Protein AF-Q4SSV9-F1 (afdb_monomer_lite)

Secondary structure (DSSP, 8-state):
----SSPPP--SS-SS--PPPTTSSTTEEEEEEE--------------S-TTGGGTS------S----EEEEEEEEEEETTEEE--GGGT--

Sequence (92 aa):
CGKPAIPPSIMSRIVNGEQARPHSWPWQVSMQVRSHTNRHTYRNVNIGFLRWLKSVLQVWPASRPEPTFFHTCGGTLIHRNWVLTAAHCFIR

Foldseek 3Di:
DPDFPDAWPDDPDADPHDDTDPRNQVFKDFDKDFPPPPPPPPPVPVDPDDPPVPPPDPPPPPDPPDGDIDTQFMWTCPDPPDTDDDPVSPPD

pLDDT: mean 77.37, std 20.39, range [37.19, 98.31]

Radius of gyration: 22.61 Å; chains: 1; bounding box: 47×49×48 Å

Organism: Tetraodon nigroviridis (NCBI:txid99883)

InterPro domains:
  IPR001254 Serine proteases, trypsin domain [PF00089] (70-90)
  IPR001254 Serine proteases, trypsin domain [PS50240] (14-92)
  IPR009003 Peptidase S1, PA clan [SSF50494] (1-91)
  IPR018114 Serine proteases, trypsin family, histidine active site [PS00134] (84-89)
  IPR050850 Peptidase S1 family, Elastase subfamily [PTHR24257] (65-92)

Structure (mmCIF, N/CA/C/O backbone):
data_AF-Q4SSV9-F1
#
_entry.id   AF-Q4SSV9-F1
#
loop_
_atom_site.group_PDB
_atom_site.id
_atom_site.type_symbol
_atom_site.label_atom_id
_atom_site.label_alt_id
_atom_site.label_comp_id
_atom_site.label_asym_id
_atom_site.label_entity_id
_atom_site.label_seq_id
_atom_site.pdbx_PDB_ins_code
_atom_site.Cartn_x
_atom_site.Cartn_y
_atom_site.Cartn_z
_atom_site.occupancy
_atom_site.B_iso_or_equiv
_atom_site.auth_seq_id
_ato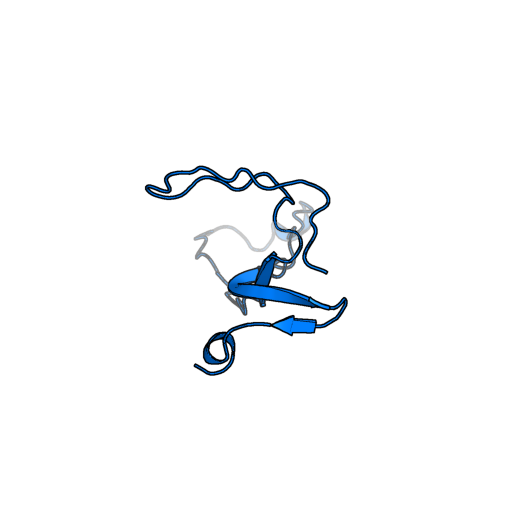m_site.auth_comp_id
_atom_site.auth_asym_id
_atom_site.auth_atom_id
_atom_site.pdbx_PDB_model_num
ATOM 1 N N . CYS A 1 1 ? -1.267 -8.920 -16.267 1.00 90.44 1 CYS A N 1
ATOM 2 C CA . CYS A 1 1 ? -0.866 -8.101 -15.095 1.00 90.44 1 CYS A CA 1
ATOM 3 C C . CYS A 1 1 ? 0.636 -7.788 -15.195 1.00 90.44 1 CYS A C 1
ATOM 5 O O . CYS A 1 1 ? 1.249 -8.206 -16.171 1.00 90.44 1 CYS A O 1
ATOM 7 N N . GLY A 1 2 ? 1.216 -7.020 -14.264 1.00 94.38 2 GLY A N 1
ATOM 8 C CA . GLY A 1 2 ? 2.679 -6.855 -14.147 1.00 94.38 2 GLY A CA 1
ATOM 9 C C . GLY A 1 2 ? 3.382 -5.978 -15.195 1.00 94.38 2 GLY A C 1
ATOM 10 O O . GLY A 1 2 ? 4.605 -5.965 -15.243 1.00 94.38 2 GLY A O 1
ATOM 11 N N . LYS A 1 3 ? 2.642 -5.243 -16.034 1.00 96.25 3 LYS A N 1
ATOM 12 C CA . LYS A 1 3 ? 3.206 -4.288 -17.003 1.00 96.25 3 LYS A CA 1
ATOM 13 C C . LYS A 1 3 ? 2.729 -2.876 -16.656 1.00 96.25 3 LYS A C 1
ATOM 15 O O . LYS A 1 3 ? 1.538 -2.611 -16.829 1.00 96.25 3 LYS A O 1
ATOM 20 N N . PRO A 1 4 ? 3.592 -1.997 -16.122 1.00 95.50 4 PRO A N 1
ATOM 21 C CA . PRO A 1 4 ? 3.192 -0.643 -15.774 1.00 95.50 4 PRO A CA 1
ATOM 22 C C . PRO A 1 4 ? 3.109 0.241 -17.025 1.00 95.50 4 PRO A C 1
ATOM 24 O O . PRO A 1 4 ? 3.878 0.066 -17.966 1.00 95.50 4 PRO A O 1
ATOM 27 N N . ALA A 1 5 ? 2.188 1.209 -17.028 1.00 95.81 5 ALA A N 1
ATOM 28 C CA . ALA A 1 5 ? 2.094 2.199 -18.106 1.00 95.81 5 ALA A CA 1
ATOM 29 C C . ALA A 1 5 ? 3.304 3.152 -18.120 1.00 95.81 5 ALA A C 1
ATOM 31 O O . ALA A 1 5 ? 3.705 3.637 -19.173 1.00 95.81 5 ALA A O 1
ATOM 32 N N . ILE A 1 6 ? 3.897 3.396 -16.947 1.00 96.50 6 ILE A N 1
ATOM 33 C CA . ILE A 1 6 ? 5.110 4.195 -16.775 1.00 96.50 6 ILE A CA 1
ATOM 34 C C . ILE A 1 6 ? 6.210 3.256 -16.263 1.00 96.50 6 ILE A C 1
ATOM 36 O O . ILE A 1 6 ? 6.045 2.679 -15.190 1.00 96.50 6 ILE A O 1
ATOM 40 N N . PRO A 1 7 ? 7.325 3.071 -16.986 1.00 94.19 7 PRO A N 1
ATOM 41 C CA . PRO A 1 7 ? 8.380 2.164 -16.545 1.00 94.19 7 PRO A CA 1
ATOM 42 C C . PRO A 1 7 ? 9.146 2.737 -15.335 1.00 94.19 7 PRO A C 1
ATOM 44 O O . PRO A 1 7 ? 9.428 3.944 -15.307 1.00 94.19 7 PRO A O 1
ATOM 47 N N . PRO A 1 8 ? 9.512 1.904 -14.341 1.00 90.75 8 PRO A N 1
ATOM 48 C CA . PRO A 1 8 ? 10.321 2.343 -13.208 1.00 90.75 8 PRO A CA 1
ATOM 49 C C . PRO A 1 8 ? 11.737 2.713 -13.654 1.00 90.75 8 PRO A C 1
ATOM 51 O O . PRO A 1 8 ? 12.253 2.190 -14.642 1.00 90.75 8 PRO A O 1
ATOM 54 N N . SER A 1 9 ? 12.373 3.622 -12.919 1.00 85.69 9 SER A N 1
ATOM 55 C CA . SER A 1 9 ? 13.826 3.753 -12.962 1.00 85.69 9 SER A CA 1
ATOM 56 C C . SER A 1 9 ? 14.406 2.515 -12.277 1.00 85.69 9 SER A C 1
ATOM 58 O O . SER A 1 9 ? 14.077 2.213 -11.134 1.00 85.69 9 SER A O 1
ATOM 60 N N . ILE A 1 10 ? 15.174 1.717 -13.015 1.00 80.94 10 ILE A N 1
ATOM 61 C CA . ILE A 1 10 ? 15.873 0.555 -12.463 1.00 80.94 10 ILE A CA 1
ATOM 62 C C . ILE A 1 10 ? 17.353 0.908 -12.484 1.00 80.94 10 ILE A C 1
ATOM 64 O O . ILE A 1 10 ? 18.009 0.795 -13.518 1.00 80.94 10 ILE A O 1
ATOM 68 N N . MET A 1 11 ? 17.874 1.388 -11.355 1.00 71.94 11 MET A N 1
ATOM 69 C CA . MET A 1 11 ? 19.315 1.557 -11.190 1.00 71.94 11 MET A CA 1
ATOM 70 C C . MET A 1 11 ? 19.988 0.193 -11.004 1.00 71.94 11 MET A C 1
ATOM 72 O O . MET A 1 11 ? 19.472 -0.687 -10.318 1.00 71.94 11 MET A O 1
ATOM 76 N N . SER A 1 12 ? 21.176 0.021 -11.5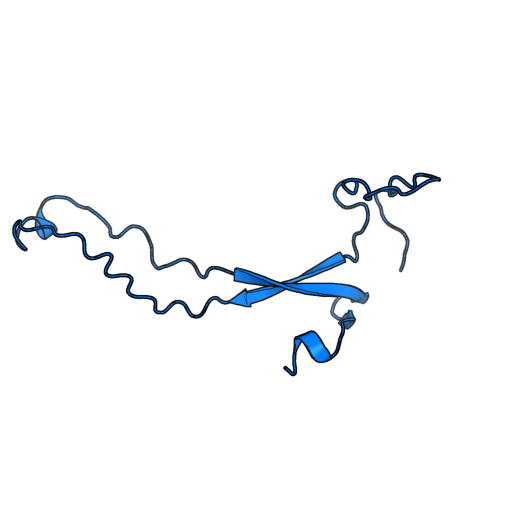83 1.00 67.75 12 SER A N 1
ATOM 77 C CA . SER A 1 12 ? 21.968 -1.212 -11.475 1.00 67.75 12 SER A CA 1
ATOM 78 C C . SER A 1 12 ? 22.634 -1.407 -10.105 1.00 67.75 12 SER A C 1
ATOM 80 O O . SER A 1 12 ? 23.102 -2.503 -9.802 1.00 67.75 12 SER A O 1
ATOM 82 N N . ARG A 1 13 ? 22.683 -0.370 -9.257 1.00 67.44 13 ARG A N 1
ATOM 83 C CA . ARG A 1 13 ? 23.260 -0.416 -7.907 1.00 67.44 13 ARG A CA 1
ATOM 84 C C . ARG A 1 13 ? 22.380 0.372 -6.939 1.00 67.44 13 ARG A C 1
ATOM 86 O O . ARG A 1 13 ? 22.229 1.579 -7.086 1.00 67.44 13 ARG A O 1
ATOM 93 N N . ILE A 1 14 ? 21.824 -0.318 -5.945 1.00 70.00 14 ILE A N 1
ATOM 94 C CA . ILE A 1 14 ? 20.879 0.241 -4.973 1.00 70.00 14 ILE A CA 1
ATOM 95 C C . ILE A 1 14 ? 21.621 0.460 -3.652 1.00 70.00 14 ILE A C 1
ATOM 97 O O . ILE A 1 14 ? 21.817 -0.475 -2.881 1.00 70.00 14 ILE A O 1
ATOM 101 N N . VAL A 1 15 ? 22.050 1.693 -3.390 1.00 78.00 15 VAL A N 1
ATOM 102 C CA . VAL A 1 15 ? 22.512 2.122 -2.060 1.00 78.00 15 VAL A CA 1
ATOM 103 C C . VAL A 1 15 ? 21.472 3.104 -1.539 1.00 78.00 15 VAL A C 1
ATOM 105 O O . VAL A 1 15 ? 21.191 4.085 -2.215 1.00 78.00 15 VAL A O 1
ATOM 108 N N . ASN A 1 16 ? 20.860 2.823 -0.385 1.00 83.12 16 ASN A N 1
ATOM 109 C CA . ASN A 1 16 ? 19.794 3.630 0.241 1.00 83.12 16 ASN A CA 1
ATOM 110 C C . ASN A 1 16 ? 18.489 3.812 -0.569 1.00 83.12 16 ASN A C 1
ATOM 112 O O . ASN A 1 16 ? 17.558 4.446 -0.077 1.00 83.12 16 ASN A O 1
ATOM 116 N N . GLY A 1 17 ? 18.383 3.215 -1.761 1.00 82.88 17 GLY A N 1
ATOM 117 C CA . GLY A 1 17 ? 17.210 3.341 -2.628 1.00 82.88 17 GLY A CA 1
ATOM 118 C C . GLY A 1 17 ? 17.124 4.691 -3.346 1.00 82.88 17 GLY A C 1
ATOM 119 O O . GLY A 1 17 ? 17.941 5.584 -3.142 1.00 82.88 17 GLY A O 1
ATOM 120 N N . GLU A 1 18 ? 16.115 4.831 -4.202 1.00 85.81 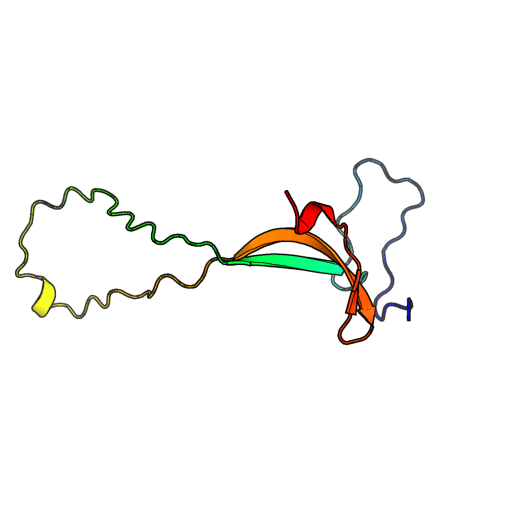18 GLU A N 1
ATOM 121 C CA . GLU A 1 18 ? 15.765 6.090 -4.864 1.00 85.81 18 GLU A CA 1
ATOM 122 C C . GLU A 1 18 ? 14.255 6.334 -4.772 1.00 85.81 18 GLU A C 1
ATOM 124 O O . GLU A 1 18 ? 13.465 5.395 -4.623 1.00 85.81 18 GLU A O 1
ATOM 129 N N . GLN A 1 19 ? 13.836 7.597 -4.863 1.00 89.44 19 GLN A N 1
ATOM 130 C CA . GLN A 1 19 ? 12.417 7.914 -4.967 1.00 89.44 19 GLN A CA 1
ATOM 131 C C . GLN A 1 19 ? 11.864 7.329 -6.270 1.00 89.44 19 GLN A C 1
ATOM 133 O O . GLN A 1 19 ? 12.325 7.660 -7.360 1.00 89.44 19 GLN A O 1
ATOM 138 N N . ALA A 1 20 ? 10.841 6.483 -6.164 1.00 91.19 20 ALA A N 1
ATOM 139 C CA . ALA A 1 20 ? 10.216 5.896 -7.338 1.00 91.19 20 ALA A CA 1
ATOM 140 C C . ALA A 1 20 ? 9.603 6.975 -8.244 1.00 91.19 20 ALA A C 1
ATOM 142 O O . ALA A 1 20 ? 8.917 7.888 -7.771 1.00 91.19 20 ALA A O 1
ATOM 143 N N . ARG A 1 21 ? 9.767 6.813 -9.564 1.00 93.56 21 ARG A N 1
ATOM 144 C CA . ARG A 1 21 ? 9.015 7.599 -10.553 1.00 93.56 21 ARG A CA 1
ATOM 145 C C . ARG A 1 21 ? 7.514 7.492 -10.245 1.00 93.56 21 ARG A C 1
ATOM 147 O O . ARG A 1 21 ? 7.019 6.362 -10.138 1.00 93.56 21 ARG A O 1
ATOM 154 N N . PRO A 1 22 ? 6.773 8.608 -10.121 1.00 95.56 22 PRO A N 1
ATOM 155 C CA . PRO A 1 22 ? 5.344 8.569 -9.829 1.00 95.56 22 PRO A CA 1
ATOM 156 C C . PRO A 1 22 ? 4.590 7.604 -10.751 1.00 95.56 22 PRO A C 1
ATOM 158 O O . PRO A 1 22 ? 4.828 7.570 -11.958 1.00 95.56 22 PRO A O 1
ATOM 161 N N . HIS A 1 23 ? 3.706 6.795 -10.162 1.00 95.62 23 HIS A N 1
ATOM 162 C CA . HIS A 1 23 ? 2.869 5.792 -10.842 1.00 95.62 23 HIS A CA 1
ATOM 163 C C . HIS A 1 23 ? 3.606 4.635 -11.545 1.00 95.62 23 HIS A C 1
ATOM 165 O O . HIS A 1 23 ? 2.950 3.788 -12.151 1.00 95.62 23 HIS A O 1
ATOM 171 N N . SER A 1 24 ? 4.937 4.539 -11.439 1.00 96.12 24 SER A N 1
ATOM 172 C CA . SER A 1 24 ? 5.697 3.446 -12.071 1.00 96.12 24 SER A CA 1
ATOM 173 C C . SER A 1 24 ? 5.476 2.065 -11.440 1.00 96.12 24 SER A C 1
ATOM 175 O O . SER A 1 24 ? 5.730 1.041 -12.071 1.00 96.12 24 SER A O 1
ATOM 177 N N . TRP A 1 25 ? 4.912 2.038 -10.230 1.00 95.94 25 TRP A N 1
ATOM 178 C CA . TRP A 1 25 ? 4.500 0.834 -9.505 1.00 95.94 25 TRP A CA 1
ATOM 179 C C . TRP A 1 25 ? 2.983 0.859 -9.263 1.00 95.94 25 TRP A C 1
ATOM 181 O O . TRP A 1 25 ? 2.538 1.102 -8.142 1.00 95.94 25 TRP A O 1
ATOM 191 N N . PRO A 1 26 ? 2.154 0.639 -10.301 1.00 97.31 26 PRO A N 1
ATOM 192 C CA . PRO A 1 26 ? 0.705 0.841 -10.220 1.00 97.31 26 PRO A CA 1
ATOM 193 C C . PRO A 1 26 ? -0.014 -0.167 -9.315 1.00 97.31 26 PRO A C 1
ATOM 195 O O . PRO A 1 26 ? -1.175 0.029 -8.976 1.00 97.31 26 PRO A O 1
ATOM 198 N N . TRP A 1 27 ? 0.654 -1.253 -8.930 1.00 97.81 27 TRP A N 1
ATOM 199 C CA . TRP A 1 27 ? 0.125 -2.237 -7.989 1.00 97.81 27 TRP A CA 1
ATOM 200 C C . TRP A 1 27 ? 0.437 -1.914 -6.524 1.00 97.81 27 TRP A C 1
ATOM 202 O O . TRP A 1 27 ? -0.056 -2.627 -5.657 1.00 97.81 27 TRP A O 1
ATOM 212 N N . GLN A 1 28 ? 1.229 -0.879 -6.227 1.00 98.06 28 GLN A N 1
ATOM 213 C CA . GLN A 1 28 ? 1.533 -0.494 -4.850 1.00 98.06 28 GLN A CA 1
ATOM 214 C C . GLN A 1 28 ? 0.303 0.127 -4.181 1.00 98.06 28 GLN A C 1
ATOM 216 O O . GLN A 1 28 ? -0.255 1.107 -4.674 1.00 98.06 28 GLN A O 1
ATOM 221 N N . VAL A 1 29 ? -0.091 -0.416 -3.028 1.00 97.75 29 VAL A N 1
ATOM 222 C CA . VAL A 1 29 ? -1.243 0.060 -2.248 1.00 97.75 29 VAL A CA 1
ATOM 223 C C . VAL A 1 29 ? -0.811 0.435 -0.831 1.00 97.75 29 VAL A C 1
ATOM 225 O O . VAL A 1 29 ? 0.049 -0.212 -0.235 1.00 97.75 29 VAL A O 1
ATOM 228 N N . SER A 1 30 ? -1.435 1.480 -0.285 1.00 96.81 30 SER A N 1
ATOM 229 C CA . SER A 1 30 ? -1.292 1.920 1.105 1.00 96.81 30 SER A CA 1
ATOM 230 C C . SER A 1 30 ? -2.552 1.544 1.881 1.00 96.81 30 SER A C 1
ATOM 232 O O . SER A 1 30 ? -3.626 2.076 1.599 1.00 96.81 30 SER A O 1
ATOM 234 N N . MET A 1 31 ? -2.439 0.628 2.845 1.00 95.62 31 MET A N 1
ATOM 235 C CA . MET A 1 31 ? -3.527 0.359 3.782 1.00 95.62 31 MET A CA 1
ATOM 236 C C . MET A 1 31 ? -3.547 1.435 4.853 1.00 95.62 31 MET A C 1
ATOM 238 O O . MET A 1 31 ? -2.517 1.750 5.457 1.00 95.62 31 MET A O 1
ATOM 242 N N . GLN A 1 32 ? -4.731 1.995 5.074 1.00 93.62 32 GLN A N 1
ATOM 243 C CA . GLN A 1 32 ? -4.930 3.069 6.026 1.00 93.62 32 GLN A CA 1
ATOM 244 C C . GLN A 1 32 ? -6.057 2.725 6.986 1.00 93.62 32 GLN A C 1
ATOM 246 O O . GLN A 1 32 ? -7.096 2.201 6.584 1.00 93.62 32 GLN A O 1
ATOM 251 N N . VAL A 1 33 ? -5.859 3.058 8.255 1.00 89.69 33 VAL A N 1
ATOM 252 C CA . VAL A 1 33 ? -6.890 2.934 9.284 1.00 89.69 33 VAL A CA 1
ATOM 253 C C . VAL A 1 33 ? -7.418 4.309 9.641 1.00 89.69 33 VAL A C 1
ATOM 255 O O . VAL A 1 33 ? -6.663 5.284 9.709 1.00 89.69 33 VAL A O 1
ATOM 258 N N . ARG A 1 34 ? -8.726 4.391 9.883 1.00 86.81 34 ARG A N 1
ATOM 259 C CA . ARG A 1 34 ? -9.339 5.615 10.389 1.00 86.81 34 ARG A CA 1
ATOM 260 C C . ARG A 1 34 ? -8.847 5.848 11.811 1.00 86.81 34 ARG A C 1
ATOM 262 O O . ARG A 1 34 ? -9.042 5.007 12.688 1.00 86.81 34 ARG A O 1
ATOM 269 N N . SER A 1 35 ? -8.257 7.009 12.044 1.00 78.44 35 SER A N 1
ATOM 270 C CA . SER A 1 35 ? -7.951 7.489 13.378 1.00 78.44 35 SER A CA 1
ATOM 271 C C . SER A 1 35 ? -9.231 7.567 14.189 1.00 78.44 35 SER A C 1
ATOM 273 O O . SER A 1 35 ? -10.128 8.360 13.898 1.00 78.44 35 SER A O 1
ATOM 275 N N . HIS A 1 36 ? -9.311 6.772 15.249 1.00 66.44 36 HIS A N 1
ATOM 276 C CA . HIS A 1 36 ? -10.382 6.885 16.228 1.00 66.44 36 HIS A CA 1
ATOM 277 C C . HIS A 1 36 ? -10.077 7.988 17.247 1.00 66.44 36 HIS A C 1
ATOM 279 O O . HIS A 1 36 ? -10.271 7.826 18.450 1.00 66.44 36 HIS A O 1
ATOM 285 N N . THR A 1 37 ? -9.572 9.135 16.790 1.00 59.62 37 THR A N 1
ATOM 286 C CA . THR A 1 37 ? -9.490 10.315 17.641 1.00 59.62 37 THR A CA 1
ATOM 287 C C . THR A 1 37 ? -10.891 10.895 17.821 1.00 59.62 37 THR A C 1
ATOM 289 O O . THR A 1 37 ? -11.199 11.953 17.292 1.00 59.62 37 THR A O 1
ATOM 292 N N . ASN A 1 38 ? -11.672 10.297 18.726 1.00 52.09 38 ASN A N 1
ATOM 293 C CA . ASN A 1 38 ? -12.476 11.073 19.679 1.00 52.09 38 ASN A CA 1
ATOM 294 C C . ASN A 1 38 ? -11.542 11.758 20.687 1.00 52.09 38 ASN A C 1
ATOM 296 O O . ASN A 1 38 ? -11.765 11.759 21.895 1.00 52.09 38 ASN A O 1
ATOM 300 N N . ARG A 1 39 ? -10.440 12.340 20.204 1.00 50.88 39 ARG A N 1
ATOM 301 C CA . ARG A 1 39 ? -9.668 13.250 21.018 1.00 50.88 39 ARG A CA 1
ATOM 302 C C . ARG A 1 39 ? -10.451 14.546 20.917 1.00 50.88 39 ARG A C 1
ATOM 304 O O . ARG A 1 39 ? -10.177 15.387 20.067 1.00 50.88 39 ARG A O 1
ATOM 311 N N . HIS A 1 40 ? -11.424 14.700 21.815 1.00 50.59 40 HIS A N 1
ATOM 312 C CA . HIS A 1 40 ? -11.664 16.002 22.410 1.00 50.59 40 HIS A CA 1
ATOM 313 C C . HIS A 1 40 ? -10.330 16.442 23.017 1.00 50.59 40 HIS A C 1
ATOM 315 O O . HIS A 1 40 ? -10.118 16.413 24.222 1.00 50.59 40 HIS A O 1
ATOM 321 N N . THR A 1 41 ? -9.395 16.875 22.178 1.00 49.94 41 THR A N 1
ATOM 322 C CA . THR A 1 41 ? -8.506 17.944 22.560 1.00 49.94 41 THR A CA 1
ATOM 323 C C . THR A 1 41 ? -9.434 19.143 22.715 1.00 49.94 41 THR A C 1
ATOM 325 O O . THR A 1 41 ? -9.477 20.035 21.875 1.00 49.94 41 THR A O 1
ATOM 328 N N . TYR A 1 42 ? -10.106 19.214 23.867 1.00 51.34 42 TYR A N 1
ATOM 329 C CA . TYR A 1 42 ? -9.867 20.371 24.705 1.00 51.34 42 TYR A CA 1
ATOM 330 C C . TYR A 1 42 ? -8.340 20.465 24.812 1.00 51.34 42 TYR A C 1
ATOM 332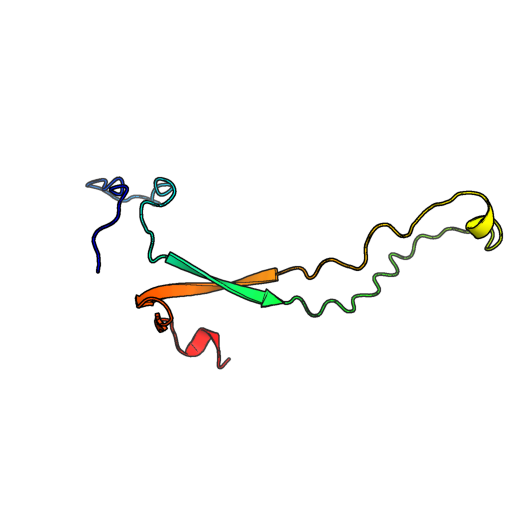 O O . TYR A 1 42 ? -7.709 19.984 25.747 1.00 51.34 42 TYR A O 1
ATOM 340 N N . ARG A 1 43 ? -7.704 21.055 23.787 1.00 45.81 43 ARG A N 1
ATOM 341 C CA . ARG A 1 43 ? -6.574 21.909 24.087 1.00 45.81 43 ARG A CA 1
ATOM 342 C C . ARG A 1 43 ? -7.165 22.818 25.143 1.00 45.81 43 ARG A C 1
ATOM 344 O O . ARG A 1 43 ? -8.193 23.439 24.881 1.00 45.81 43 ARG A O 1
ATOM 351 N N . ASN A 1 44 ? -6.619 22.756 26.350 1.00 45.31 44 ASN A N 1
ATOM 352 C CA . ASN A 1 44 ? -6.909 23.718 27.393 1.00 45.31 44 ASN A CA 1
ATOM 353 C C . ASN A 1 44 ? -6.508 25.084 26.827 1.00 45.31 44 ASN A C 1
ATOM 355 O O . ASN A 1 44 ? -5.406 25.569 27.062 1.00 45.31 44 ASN A O 1
ATOM 359 N N . VAL A 1 45 ? -7.359 25.662 25.979 1.00 50.72 45 VAL A N 1
ATOM 360 C CA . VAL A 1 45 ? -7.283 27.061 25.624 1.00 50.72 45 VAL A CA 1
ATOM 361 C C . VAL A 1 45 ? -7.785 27.706 26.891 1.00 50.72 45 VAL A C 1
ATOM 363 O O . VAL A 1 45 ? -8.973 27.638 27.207 1.00 50.72 45 VAL A O 1
ATOM 366 N N . ASN A 1 46 ? -6.844 28.210 27.678 1.00 50.50 46 ASN A N 1
ATOM 367 C CA . ASN A 1 46 ? -7.119 28.998 28.860 1.00 50.50 46 ASN A CA 1
ATOM 368 C C . ASN A 1 46 ? -7.706 30.337 28.380 1.00 50.50 46 ASN A C 1
ATOM 370 O O . ASN A 1 46 ? -7.049 31.370 28.393 1.00 50.50 46 ASN A O 1
ATOM 374 N N . ILE A 1 47 ? -8.919 30.291 27.826 1.00 51.19 47 ILE A N 1
ATOM 375 C CA . ILE A 1 47 ? -9.705 31.456 27.448 1.00 51.19 47 ILE A CA 1
ATOM 376 C C . ILE A 1 47 ? -10.638 31.716 28.624 1.00 51.19 47 ILE A C 1
ATOM 378 O O . ILE A 1 47 ? -11.806 31.334 28.675 1.00 51.19 47 ILE A O 1
ATOM 382 N N . GLY A 1 48 ? -10.078 32.395 29.620 1.00 52.44 48 GLY A N 1
ATOM 383 C CA . GLY A 1 48 ? -10.881 33.312 30.400 1.00 52.44 48 GLY A CA 1
ATOM 384 C C . GLY A 1 48 ? -11.300 34.438 29.464 1.00 52.44 48 GLY A C 1
ATOM 385 O O . GLY A 1 48 ? -10.546 35.384 29.323 1.00 52.44 48 GLY A O 1
ATOM 386 N N . PHE A 1 49 ? -12.431 34.292 28.765 1.00 49.84 49 PHE A N 1
ATOM 387 C CA . PHE A 1 49 ? -13.339 35.392 28.415 1.00 49.84 49 PHE A CA 1
ATOM 388 C C . PHE A 1 49 ? -14.611 34.866 27.715 1.00 49.84 49 PHE A C 1
ATOM 390 O O . PHE A 1 49 ? -14.626 34.499 26.545 1.00 49.84 49 PHE A O 1
ATOM 397 N N . LEU A 1 50 ? -15.689 34.845 28.502 1.00 50.22 50 LEU A N 1
ATOM 398 C CA . LEU A 1 50 ? -17.087 35.124 28.151 1.00 50.22 50 LEU A CA 1
ATOM 399 C C . LEU A 1 50 ? -17.767 34.301 27.034 1.00 50.22 50 LEU A C 1
ATOM 401 O O . LEU A 1 50 ? -17.742 34.603 25.844 1.00 50.22 50 LEU A O 1
ATOM 405 N N . ARG A 1 51 ? -18.582 33.350 27.506 1.00 56.66 51 ARG A N 1
ATOM 406 C CA . ARG A 1 51 ? -19.563 32.498 26.804 1.00 56.66 51 ARG A CA 1
ATOM 407 C C . ARG A 1 51 ? -20.557 33.234 25.873 1.00 56.66 51 ARG A C 1
ATOM 409 O O . ARG A 1 51 ? -21.244 32.562 25.111 1.00 56.66 51 ARG A O 1
ATOM 416 N N . TRP A 1 52 ? -20.629 34.567 25.913 1.00 47.59 52 TRP A N 1
ATOM 417 C CA . TRP A 1 52 ? -21.623 35.391 25.206 1.00 47.59 52 TRP A CA 1
ATOM 418 C C . TRP A 1 52 ? -21.187 35.874 23.807 1.00 47.59 52 TRP A C 1
ATOM 420 O O . TRP A 1 52 ? -22.037 36.214 22.992 1.00 47.59 52 TRP A O 1
ATOM 430 N N . LEU A 1 53 ? -19.890 35.832 23.466 1.00 53.66 53 LEU A N 1
ATOM 431 C CA . LEU A 1 53 ? -19.406 36.234 22.127 1.00 53.66 53 LEU A CA 1
ATOM 432 C C . LEU A 1 53 ? -19.734 35.221 21.010 1.00 53.66 53 LEU A C 1
ATOM 434 O O . LEU A 1 53 ? -19.516 35.504 19.834 1.00 53.66 53 LEU A O 1
ATOM 438 N N . LYS A 1 54 ? -20.295 34.054 21.353 1.00 49.69 54 LYS A N 1
ATOM 439 C CA . LYS A 1 54 ? -20.599 32.965 20.407 1.00 49.69 54 LYS A CA 1
ATOM 440 C C . LYS A 1 54 ? -21.754 33.255 19.434 1.00 49.69 54 LYS A C 1
ATOM 442 O O . LYS A 1 54 ? -21.931 32.480 18.501 1.00 49.69 54 LYS A O 1
ATOM 447 N N . SER A 1 55 ? -22.522 34.330 19.637 1.00 46.12 55 SER A N 1
ATOM 448 C CA . SER A 1 55 ? -23.724 34.632 18.837 1.00 46.12 55 SER A CA 1
ATOM 449 C C . SER A 1 55 ? -23.557 35.773 17.824 1.00 46.12 55 SER A C 1
ATOM 451 O O . SER A 1 55 ? -24.457 35.981 17.018 1.00 46.12 55 SER A O 1
ATOM 453 N N . VAL A 1 56 ? -22.453 36.531 17.865 1.00 52.09 56 VAL A N 1
ATOM 454 C CA . VAL A 1 56 ? -22.325 37.808 17.120 1.00 52.09 56 VAL A CA 1
ATOM 455 C C . VAL A 1 56 ? -21.339 37.723 15.952 1.00 52.09 56 VAL A C 1
ATOM 457 O O . VAL A 1 56 ? -21.510 38.396 14.942 1.00 52.09 56 VAL A O 1
ATOM 460 N N . LEU A 1 57 ? -20.341 36.846 16.042 1.00 45.62 57 LEU A N 1
ATOM 461 C CA . LEU A 1 57 ? -19.478 36.491 14.921 1.00 45.62 57 LEU A CA 1
ATOM 462 C C . LEU A 1 57 ? -19.900 35.102 14.463 1.00 45.62 57 LEU A C 1
ATOM 464 O O . LEU A 1 57 ? -19.915 34.174 15.269 1.00 45.62 57 LEU A O 1
ATOM 468 N N . GLN A 1 58 ? -20.208 34.922 13.182 1.00 45.88 58 GLN A N 1
ATOM 469 C CA . GLN A 1 58 ? -20.286 33.598 12.567 1.00 45.88 58 GLN A CA 1
ATOM 470 C C . GLN A 1 58 ? -18.888 32.948 12.545 1.00 45.88 58 GLN A C 1
ATOM 472 O O . GLN A 1 58 ? -18.339 32.658 11.487 1.00 45.88 58 GLN A O 1
ATOM 477 N N . VAL A 1 59 ? -18.282 32.696 13.710 1.00 47.31 59 VAL A N 1
ATOM 478 C CA . VAL A 1 59 ? -17.202 31.723 13.831 1.00 47.31 59 VAL A CA 1
ATOM 479 C C . VAL A 1 59 ? -17.890 30.371 13.785 1.00 47.31 59 VAL A C 1
ATOM 481 O O . VAL A 1 59 ? -18.236 29.777 14.806 1.00 47.31 59 VAL A O 1
ATOM 484 N N . TRP A 1 60 ? -18.148 29.901 12.567 1.00 37.19 60 TRP A N 1
ATOM 485 C CA . TRP A 1 60 ? -18.298 28.477 12.320 1.00 37.19 60 TRP A CA 1
ATOM 486 C C . TRP A 1 60 ? -17.207 27.750 13.121 1.00 37.19 60 TRP A C 1
ATOM 488 O O . TRP A 1 60 ? -16.034 28.113 12.987 1.00 37.19 60 TRP A O 1
ATOM 498 N N . PRO A 1 61 ? -17.506 26.693 13.894 1.00 47.94 61 PRO A N 1
ATOM 499 C CA . PRO A 1 61 ? -16.509 25.659 14.064 1.00 47.94 61 PRO A CA 1
ATOM 500 C C . PRO A 1 61 ? -16.355 25.026 12.677 1.00 47.94 61 PRO A C 1
ATOM 502 O O . PRO A 1 61 ? -17.021 24.051 12.332 1.00 47.94 61 PRO A O 1
ATOM 505 N N . ALA A 1 62 ? -15.539 25.651 11.829 1.00 50.69 62 ALA A N 1
ATOM 506 C CA . ALA A 1 62 ? -15.073 25.056 10.597 1.00 50.69 62 ALA A CA 1
ATOM 507 C C . ALA A 1 62 ? -14.182 23.889 11.001 1.00 50.69 62 ALA A C 1
ATOM 509 O O . ALA A 1 62 ? -12.997 24.056 11.271 1.00 50.69 62 ALA A O 1
ATOM 510 N N . SER A 1 63 ? -14.827 22.740 11.162 1.00 50.31 63 SER A N 1
ATOM 511 C CA . SER A 1 63 ? -14.360 21.382 10.912 1.00 50.31 63 SER A CA 1
ATOM 512 C C . SER A 1 63 ? -15.083 20.456 11.885 1.00 50.31 63 SER A C 1
ATOM 514 O O . SER A 1 63 ? -14.769 20.358 13.071 1.00 50.31 63 SER A O 1
ATOM 516 N N . ARG A 1 64 ? -16.035 19.681 11.355 1.00 53.34 64 ARG A N 1
ATOM 517 C CA . ARG A 1 64 ? -16.116 18.286 11.805 1.00 53.34 64 ARG A CA 1
ATOM 518 C C . ARG A 1 64 ? -14.677 17.760 11.718 1.00 53.34 64 ARG A C 1
ATOM 520 O O . ARG A 1 64 ? -14.039 18.080 10.716 1.00 53.34 64 ARG A O 1
ATOM 527 N N . PRO A 1 65 ? -14.121 17.060 12.721 1.00 59.56 65 PRO A N 1
ATOM 528 C CA . PRO A 1 65 ? -12.791 16.498 12.555 1.00 59.56 65 PRO A CA 1
ATOM 529 C C . PRO A 1 65 ? -12.855 15.601 11.322 1.00 59.56 65 PRO A C 1
ATOM 531 O O . PRO A 1 65 ? -13.528 14.569 11.343 1.00 59.56 65 PRO A O 1
ATOM 534 N N . GLU A 1 66 ? -12.247 16.052 10.223 1.00 63.25 66 GLU A N 1
ATOM 535 C CA . GLU A 1 66 ? -12.145 15.240 9.023 1.00 63.25 66 GLU A CA 1
ATOM 536 C C . GLU A 1 66 ? -11.491 13.927 9.454 1.00 63.25 66 GLU A C 1
ATOM 538 O O . GLU A 1 66 ? -10.530 13.958 10.238 1.00 63.25 66 GLU A O 1
ATOM 543 N N . PRO A 1 67 ? -12.036 12.771 9.044 1.00 70.81 67 PRO A N 1
ATOM 544 C CA . PRO A 1 67 ? -11.471 11.492 9.424 1.00 70.81 67 PRO A CA 1
ATOM 545 C C . PRO A 1 67 ? -10.008 11.468 8.984 1.00 70.81 67 PRO A C 1
ATOM 547 O O . PRO A 1 67 ? -9.700 11.454 7.795 1.00 70.81 67 PRO A O 1
ATOM 550 N N . THR A 1 68 ? -9.093 11.492 9.950 1.00 83.19 68 THR A N 1
ATOM 551 C CA . THR A 1 68 ? -7.671 11.357 9.661 1.00 83.19 68 THR A CA 1
ATOM 552 C C . THR A 1 68 ? -7.369 9.883 9.448 1.00 83.19 68 THR A C 1
ATOM 554 O O . THR A 1 68 ? -7.851 9.019 10.182 1.00 83.19 68 THR A O 1
ATOM 557 N N . PHE A 1 69 ? -6.598 9.581 8.412 1.00 88.50 69 PHE A N 1
ATOM 558 C CA . PHE A 1 69 ? -6.200 8.224 8.071 1.00 88.50 69 PHE A CA 1
ATOM 559 C C . PHE A 1 69 ? -4.699 8.069 8.297 1.00 88.50 69 PHE A C 1
ATOM 561 O O . PHE A 1 69 ? -3.919 8.945 7.923 1.00 88.50 69 PHE A O 1
ATOM 568 N N . PHE A 1 70 ? -4.290 6.958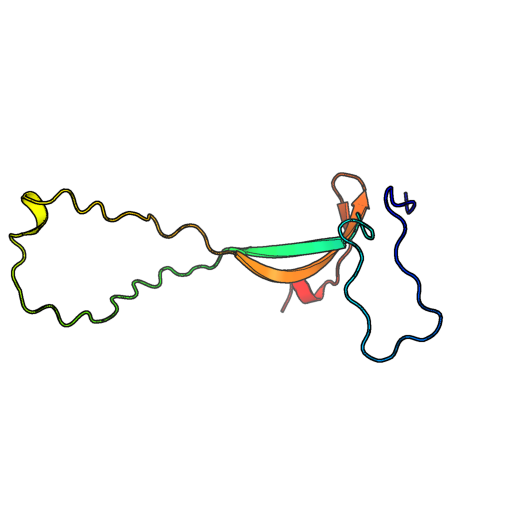 8.905 1.00 90.38 70 PHE A N 1
ATOM 569 C CA . PHE A 1 70 ? -2.880 6.650 9.136 1.00 90.38 70 PHE A CA 1
ATOM 570 C C . PHE A 1 70 ? -2.482 5.397 8.368 1.00 90.38 70 PHE A C 1
ATOM 572 O O . PHE A 1 70 ? -3.187 4.388 8.427 1.00 90.38 70 PHE A O 1
ATOM 579 N N . HIS A 1 71 ? -1.354 5.466 7.656 1.00 93.81 71 HIS A N 1
ATOM 580 C CA . HIS A 1 71 ? -0.760 4.312 6.986 1.00 93.81 71 HIS A CA 1
ATOM 581 C C . HIS A 1 71 ? -0.313 3.277 8.016 1.00 93.81 71 HIS A C 1
ATOM 583 O O . HIS A 1 71 ? 0.401 3.611 8.962 1.00 93.81 71 HIS A O 1
ATOM 589 N N . THR A 1 72 ? -0.709 2.027 7.814 1.00 94.44 72 THR A N 1
ATOM 590 C CA . THR A 1 72 ? -0.329 0.916 8.695 1.00 94.44 72 THR A CA 1
ATOM 591 C C . THR A 1 72 ? 0.579 -0.082 8.002 1.00 94.44 72 THR A C 1
ATOM 593 O O . THR A 1 72 ? 1.545 -0.541 8.602 1.00 94.44 72 THR A O 1
ATOM 596 N N . CYS A 1 73 ? 0.279 -0.406 6.746 1.00 97.19 73 CYS A N 1
ATOM 597 C CA . CYS A 1 73 ? 0.985 -1.414 5.972 1.00 97.19 73 CYS A CA 1
ATOM 598 C C . CYS A 1 73 ? 0.879 -1.146 4.466 1.00 97.19 73 CYS A C 1
ATOM 600 O O . CYS A 1 73 ? -0.036 -0.470 3.988 1.00 97.19 73 CYS A O 1
ATOM 602 N N . GLY A 1 74 ? 1.795 -1.738 3.700 1.00 97.44 74 GLY A N 1
ATOM 603 C CA . GLY A 1 74 ? 1.702 -1.830 2.244 1.00 97.44 74 GLY A CA 1
ATOM 604 C C . GLY A 1 74 ? 0.927 -3.063 1.763 1.00 97.44 74 GLY A C 1
ATOM 605 O O . GLY A 1 74 ? 0.636 -3.989 2.524 1.00 97.44 74 GLY A O 1
ATOM 606 N N . GLY A 1 75 ? 0.629 -3.097 0.468 1.00 97.69 75 GLY A N 1
ATOM 607 C CA . GLY A 1 75 ? 0.043 -4.253 -0.206 1.00 97.69 75 GLY A CA 1
ATOM 608 C C . GLY A 1 75 ? 0.242 -4.189 -1.717 1.00 97.69 75 GLY A C 1
ATOM 609 O O . GLY A 1 75 ? 0.655 -3.162 -2.254 1.00 97.69 75 GLY A O 1
ATOM 610 N N . THR A 1 76 ? -0.050 -5.297 -2.398 1.00 98.31 76 THR A N 1
ATOM 611 C CA . THR A 1 76 ? 0.052 -5.421 -3.860 1.00 98.31 76 THR A CA 1
ATOM 612 C C . THR A 1 76 ? -1.312 -5.726 -4.467 1.00 98.31 76 THR A C 1
ATOM 614 O O . THR A 1 76 ? -1.926 -6.739 -4.133 1.00 98.31 76 THR A O 1
ATOM 617 N N . LEU A 1 77 ? -1.781 -4.886 -5.389 1.00 98.00 77 LEU A N 1
ATOM 618 C CA . LEU A 1 77 ? -2.982 -5.149 -6.181 1.00 98.00 77 LEU A CA 1
ATOM 619 C C . LEU A 1 77 ? -2.707 -6.279 -7.184 1.00 98.00 77 LEU A C 1
ATOM 621 O O . LEU A 1 77 ? -2.005 -6.087 -8.178 1.00 98.00 77 LEU A O 1
ATOM 625 N N . ILE A 1 78 ? -3.269 -7.459 -6.930 1.00 98.06 78 ILE A N 1
ATOM 626 C CA . ILE A 1 78 ? -3.097 -8.648 -7.782 1.00 98.06 78 ILE A CA 1
ATOM 627 C C . ILE A 1 78 ? -4.234 -8.798 -8.799 1.00 98.06 78 ILE A C 1
ATOM 629 O O . ILE A 1 78 ? -4.062 -9.405 -9.856 1.00 98.06 78 ILE A O 1
ATOM 633 N N . HIS A 1 79 ? -5.389 -8.200 -8.504 1.00 98.00 79 HIS A N 1
ATOM 634 C CA . HIS A 1 79 ? -6.556 -8.135 -9.377 1.00 98.00 79 HIS A CA 1
ATOM 635 C C . HIS A 1 79 ? -7.391 -6.895 -9.030 1.00 98.00 79 HIS A C 1
ATOM 637 O O . HIS A 1 79 ? -7.182 -6.299 -7.980 1.00 98.00 79 HIS A O 1
ATOM 643 N N . ARG A 1 80 ? -8.371 -6.522 -9.868 1.00 96.94 80 ARG A N 1
ATOM 644 C CA . ARG A 1 80 ? -9.165 -5.280 -9.720 1.00 96.94 80 ARG A CA 1
ATOM 645 C C . ARG A 1 80 ? -9.707 -5.039 -8.303 1.00 96.94 80 ARG A C 1
ATOM 647 O O . ARG A 1 80 ? -9.706 -3.902 -7.856 1.00 96.94 80 ARG A O 1
ATOM 654 N N . ASN A 1 81 ? -10.103 -6.109 -7.612 1.00 98.06 81 ASN A N 1
ATOM 655 C CA . ASN A 1 81 ? -10.702 -6.057 -6.275 1.00 98.06 81 ASN A CA 1
ATOM 656 C C . ASN A 1 81 ? -9.941 -6.917 -5.245 1.00 98.06 81 ASN A C 1
ATOM 658 O O . ASN A 1 81 ? -10.501 -7.249 -4.207 1.00 98.06 81 ASN A O 1
ATOM 662 N N . TRP A 1 82 ? -8.699 -7.327 -5.536 1.00 98.06 82 TRP A N 1
ATOM 663 C CA . TRP A 1 82 ? -7.923 -8.205 -4.651 1.00 98.06 82 TRP A CA 1
ATOM 664 C C . TRP A 1 82 ? -6.538 -7.624 -4.381 1.00 98.06 82 TRP A C 1
ATOM 666 O O . TRP A 1 82 ? -5.763 -7.377 -5.311 1.00 98.06 82 TRP A O 1
ATOM 676 N N . VAL A 1 83 ? -6.224 -7.454 -3.096 1.00 98.31 83 VAL A N 1
ATOM 677 C CA . VAL A 1 83 ? -4.930 -6.979 -2.599 1.00 98.31 83 VAL A CA 1
ATOM 678 C C . VAL A 1 83 ? -4.276 -8.090 -1.784 1.00 98.31 83 VAL A C 1
ATOM 680 O O . VAL A 1 83 ? -4.883 -8.625 -0.860 1.00 98.31 83 VAL A O 1
ATOM 683 N N . LEU A 1 84 ? -3.031 -8.418 -2.120 1.00 98.06 84 LEU A N 1
ATOM 684 C CA . LEU A 1 84 ? -2.174 -9.294 -1.327 1.00 98.06 84 LEU A CA 1
ATOM 685 C C . LEU A 1 84 ? -1.393 -8.465 -0.299 1.00 98.06 84 LEU A C 1
ATOM 687 O O . LEU A 1 84 ? -0.840 -7.416 -0.638 1.00 98.06 84 LEU A O 1
ATOM 691 N N . THR A 1 85 ? -1.321 -8.936 0.945 1.00 97.81 85 THR A N 1
ATOM 692 C CA . THR A 1 85 ? -0.528 -8.317 2.019 1.00 97.81 85 THR A CA 1
ATOM 693 C C . THR A 1 85 ? -0.162 -9.344 3.098 1.00 97.81 85 THR A C 1
ATOM 695 O O . THR A 1 85 ? -0.610 -10.491 3.051 1.00 97.81 85 THR A O 1
ATOM 698 N N . ALA A 1 86 ? 0.660 -8.945 4.067 1.00 97.62 86 ALA A N 1
ATOM 699 C CA . ALA A 1 86 ? 1.059 -9.787 5.182 1.00 97.62 86 ALA A CA 1
ATOM 700 C C . ALA A 1 86 ? -0.070 -9.947 6.217 1.00 97.62 86 ALA A C 1
ATOM 702 O O . ALA A 1 86 ? -0.743 -8.984 6.579 1.00 97.62 86 ALA A O 1
ATOM 703 N N . ALA A 1 87 ? -0.235 -11.158 6.759 1.00 97.00 87 ALA A N 1
ATOM 704 C CA . ALA A 1 87 ? -1.276 -11.454 7.751 1.00 97.00 87 ALA A CA 1
ATOM 705 C C . ALA A 1 87 ? -1.137 -10.628 9.049 1.00 97.00 87 ALA A C 1
ATOM 707 O O . ALA A 1 87 ? -2.137 -10.184 9.615 1.00 97.00 87 ALA A O 1
ATOM 708 N N . HIS A 1 88 ? 0.099 -10.346 9.479 1.00 95.69 88 HIS A N 1
ATOM 709 C CA . HIS A 1 88 ? 0.382 -9.555 10.685 1.00 95.69 88 HIS A CA 1
ATOM 710 C C . HIS A 1 88 ? -0.037 -8.075 10.575 1.00 95.69 88 HIS A C 1
ATOM 712 O O . HIS A 1 88 ? 0.032 -7.339 11.557 1.00 95.69 88 HIS A O 1
ATOM 718 N N . CYS A 1 89 ? -0.467 -7.612 9.394 1.00 94.88 89 CYS A N 1
ATOM 719 C CA . CYS A 1 89 ? -1.061 -6.285 9.230 1.00 94.88 89 CYS A CA 1
ATOM 720 C C . CYS A 1 89 ? -2.492 -6.197 9.788 1.00 94.88 89 CY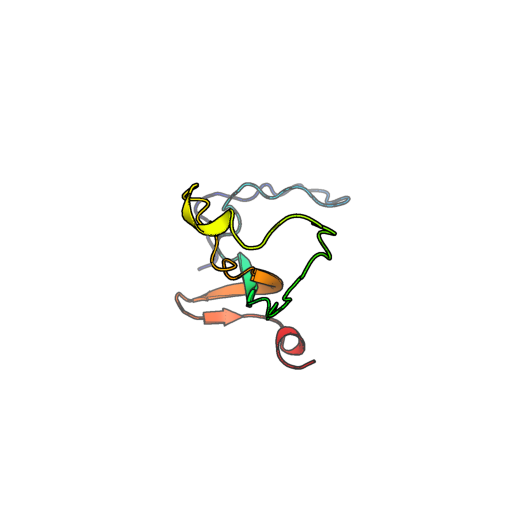S A C 1
ATOM 722 O O . CYS A 1 89 ? -2.975 -5.089 10.016 1.00 94.88 89 CYS A O 1
ATOM 724 N N . PHE A 1 90 ? -3.159 -7.337 10.015 1.00 89.88 90 PHE A N 1
ATOM 725 C CA . PHE A 1 90 ? -4.537 -7.402 10.519 1.00 89.88 90 PHE A CA 1
ATOM 726 C C . PHE A 1 90 ? -4.648 -8.005 11.915 1.00 89.88 90 PHE A C 1
ATOM 728 O O . PHE A 1 90 ? -5.472 -7.558 12.709 1.00 89.88 90 PHE A O 1
ATOM 735 N N . ILE A 1 91 ? -3.837 -9.018 12.209 1.00 85.38 91 ILE A N 1
ATOM 736 C CA . ILE A 1 91 ? -3.856 -9.722 13.489 1.00 85.38 91 ILE A CA 1
ATOM 737 C C . ILE A 1 91 ? -2.547 -9.368 14.187 1.00 85.38 91 ILE A C 1
ATOM 739 O O . ILE A 1 91 ? -1.481 -9.815 13.761 1.00 85.38 91 ILE A O 1
ATOM 743 N N . ARG A 1 92 ? -2.644 -8.497 15.192 1.00 63.50 92 ARG A N 1
ATOM 744 C CA . ARG A 1 92 ? -1.539 -8.115 16.073 1.00 63.50 92 ARG A CA 1
ATOM 745 C C . ARG A 1 92 ? -1.616 -8.880 17.379 1.00 63.50 92 ARG A C 1
ATOM 747 O O . ARG A 1 92 ? -2.753 -9.045 17.872 1.00 63.50 92 ARG A O 1
#